Protein AF-A0A9X0A685-F1 (afdb_monomer_lite)

Radius of gyration: 22.89 Å; chains: 1; bounding box: 56×58×61 Å

InterPro domains:
  IPR020471 Aldo-keto reductase [PTHR43827] (85-142)
  IPR023210 NADP-dependent oxidoreductase domain [PF00248] (100-143)
  IPR036812 NAD(P)-dependent oxidoreductase domain superfamily [G3DSA:3.20.20.100] (74-147)
  IPR036812 NAD(P)-dependent oxidoreductase domain superfamily [SSF51430] (88-143)

pLDDT: mean 79.35, std 18.43, range [27.77, 97.69]

Secondary structure (DSSP, 8-state):
---------TTS-TT--HHHHHHTT--TTT-HHHHHHHHHHHHTTS-SS---SSPPPPHHHHH---TT-GGGGGGSPP---SPPPPEEPTTS-EE-SS-EE-TT-GGGHHHHHHHHHHHT---EE--TTSTTHHHHHHHHHHIIIIITTTT--

Organism: NCBI:txid174260

Foldseek 3Di:
DDDDDPPPPVQVCPQPCVVVCVVVVHDCVPRLQVCLVVSVVVNVPDDPDRDDPDDDPDPCVVVVDDVPDPVCVVVDDPPDPDQDAWDQDPVRDTHRPDEDEQAPCPPVLLVVVLVCVVVPHDHYHDDPNRPPNVVSNVVNCCCNPPVVVVVVD

Structure (mmCIF, N/CA/C/O backbone):
data_AF-A0A9X0A685-F1
#
_entry.id   AF-A0A9X0A685-F1
#
loop_
_atom_site.group_PDB
_atom_site.id
_atom_site.type_symbol
_atom_site.label_atom_id
_atom_site.label_alt_id
_atom_site.label_comp_id
_atom_site.label_asym_id
_atom_site.label_entity_id
_atom_site.label_seq_id
_atom_site.pdbx_PDB_ins_code
_atom_site.Cartn_x
_atom_site.Cartn_y
_atom_site.Cartn_z
_atom_site.occupancy
_atom_site.B_iso_or_equiv
_atom_site.auth_seq_id
_atom_site.auth_comp_id
_atom_site.auth_asym_id
_atom_site.auth_atom_id
_atom_site.pdbx_PDB_model_num
ATOM 1 N N . MET A 1 1 ? -10.557 -40.411 -32.933 1.00 33.62 1 MET A N 1
ATOM 2 C CA . MET A 1 1 ? -9.470 -39.415 -33.024 1.00 33.62 1 MET A CA 1
ATOM 3 C C . MET A 1 1 ? -10.037 -38.087 -32.570 1.00 33.62 1 MET A C 1
ATOM 5 O O . MET A 1 1 ? -10.857 -37.514 -33.268 1.00 33.62 1 MET A O 1
ATOM 9 N N . MET A 1 2 ? -9.703 -37.690 -31.348 1.00 32.38 2 MET A N 1
ATOM 10 C CA . MET A 1 2 ? -10.162 -36.455 -30.721 1.00 32.38 2 MET A CA 1
ATOM 11 C C . MET A 1 2 ? -9.051 -35.430 -30.951 1.00 32.38 2 MET A C 1
ATOM 13 O O . MET A 1 2 ? -7.959 -35.598 -30.414 1.00 32.38 2 MET A O 1
ATOM 17 N N . LEU A 1 3 ? -9.277 -34.453 -31.834 1.00 27.77 3 LEU A N 1
ATOM 18 C CA . LEU A 1 3 ? -8.351 -33.329 -31.967 1.00 27.77 3 LEU A CA 1
ATOM 19 C C . LEU A 1 3 ? -8.496 -32.441 -30.723 1.00 27.77 3 LEU A C 1
ATOM 21 O O . LEU A 1 3 ? -9.629 -32.116 -30.357 1.00 27.77 3 LEU A O 1
ATOM 25 N N . PRO A 1 4 ? -7.393 -32.031 -30.079 1.00 37.03 4 PRO A N 1
ATOM 26 C CA . PRO A 1 4 ? -7.460 -31.016 -29.048 1.00 37.03 4 PRO A CA 1
ATOM 27 C C . PRO A 1 4 ? -7.817 -29.680 -29.706 1.00 37.03 4 PRO A C 1
ATOM 29 O O . PRO A 1 4 ? -7.259 -29.304 -30.738 1.00 37.03 4 PRO A O 1
ATOM 32 N N . ILE A 1 5 ? -8.772 -28.973 -29.106 1.00 32.78 5 ILE A N 1
ATOM 33 C CA . ILE A 1 5 ? -9.073 -27.582 -29.436 1.00 32.78 5 ILE A CA 1
ATOM 34 C C . ILE A 1 5 ? -7.838 -26.773 -29.037 1.00 32.78 5 ILE A C 1
ATOM 36 O O . ILE A 1 5 ? -7.583 -26.554 -27.854 1.00 32.78 5 ILE A O 1
ATOM 40 N N . LEU A 1 6 ? -7.043 -26.379 -30.030 1.00 31.14 6 LEU A N 1
ATOM 41 C CA . LEU A 1 6 ? -5.974 -25.408 -29.860 1.00 31.14 6 LEU A CA 1
ATOM 42 C C . LEU A 1 6 ? -6.645 -24.049 -29.617 1.00 31.14 6 LEU A C 1
ATOM 44 O O . LEU A 1 6 ? -7.116 -23.400 -30.550 1.00 31.14 6 LEU A O 1
ATOM 48 N N . VAL A 1 7 ? -6.746 -23.631 -28.357 1.00 33.38 7 VAL A N 1
ATOM 49 C CA . VAL A 1 7 ? -7.036 -22.230 -28.045 1.00 33.38 7 VAL A CA 1
ATOM 50 C C . VAL A 1 7 ? -5.791 -21.447 -28.454 1.00 33.38 7 VAL A C 1
ATOM 52 O O . VAL A 1 7 ? -4.720 -21.644 -27.886 1.00 33.38 7 VAL A O 1
ATOM 55 N N . SER A 1 8 ? -5.912 -20.610 -29.485 1.00 34.91 8 SER A N 1
ATOM 56 C CA . SER A 1 8 ? -4.847 -19.699 -29.906 1.00 34.91 8 SER A CA 1
ATOM 57 C C . SER A 1 8 ? -4.486 -18.779 -28.739 1.00 34.91 8 SER A C 1
ATOM 59 O O . SER A 1 8 ? -5.228 -17.855 -28.418 1.00 34.91 8 SER A O 1
ATOM 61 N N . MET A 1 9 ? -3.341 -19.031 -28.104 1.00 41.03 9 MET A N 1
ATOM 62 C CA . MET A 1 9 ? -2.770 -18.237 -27.004 1.00 41.03 9 MET A CA 1
ATOM 63 C C . MET A 1 9 ? -2.236 -16.866 -27.461 1.00 41.03 9 MET A C 1
ATOM 65 O O . MET A 1 9 ? -1.517 -16.203 -26.725 1.00 41.03 9 MET A O 1
ATOM 69 N N . SER A 1 10 ? -2.575 -16.405 -28.665 1.00 42.84 10 SER A N 1
ATOM 70 C CA . SER A 1 10 ? -2.013 -15.189 -29.266 1.00 42.84 10 SER A CA 1
ATOM 71 C C . SER A 1 10 ? -2.544 -13.873 -28.675 1.00 42.84 10 SER A C 1
ATOM 73 O O . SER A 1 10 ? -2.147 -12.812 -29.139 1.00 42.84 10 SER A O 1
ATOM 75 N N . GLY A 1 11 ? -3.467 -13.919 -27.706 1.00 43.31 11 GLY A N 1
ATOM 76 C CA . GLY A 1 11 ? -4.094 -12.729 -27.108 1.00 43.31 11 GLY A CA 1
ATOM 77 C C . GLY A 1 11 ? -3.850 -12.532 -25.608 1.00 43.31 11 GLY A C 1
ATOM 78 O O . GLY A 1 11 ? -4.283 -11.520 -25.072 1.00 43.31 11 GLY A O 1
ATOM 79 N N . LEU A 1 12 ? -3.187 -13.475 -24.925 1.00 45.53 12 LEU A N 1
ATOM 80 C CA . LEU A 1 12 ? -2.944 -13.417 -23.471 1.00 45.53 12 LEU A CA 1
ATOM 81 C C . LEU A 1 12 ? -1.503 -13.040 -23.097 1.00 45.53 12 LEU A C 1
ATOM 83 O O . LEU A 1 12 ? -1.132 -13.120 -21.933 1.00 45.53 12 LEU A O 1
ATOM 87 N N . GLN A 1 13 ? -0.687 -12.647 -24.074 1.00 54.94 13 GLN A N 1
ATOM 88 C CA . GLN A 1 13 ? 0.735 -12.375 -23.856 1.00 54.94 13 GLN A CA 1
ATOM 89 C C . GLN A 1 13 ? 1.020 -10.943 -23.377 1.00 54.94 13 GLN A C 1
ATOM 91 O O . GLN A 1 13 ? 2.169 -10.605 -23.114 1.00 54.94 13 GLN A O 1
ATOM 96 N N . CYS A 1 14 ? -0.011 -10.105 -23.233 1.00 59.19 14 CYS A N 1
ATOM 9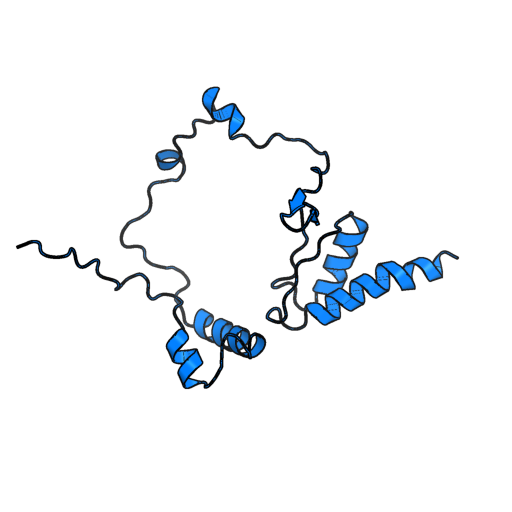7 C CA . CYS A 1 14 ? 0.130 -8.789 -22.623 1.00 59.19 14 CYS A CA 1
ATOM 98 C C . CYS A 1 14 ? 0.544 -8.964 -21.156 1.00 59.19 14 CYS A C 1
ATOM 100 O O . CYS A 1 14 ? -0.163 -9.623 -20.393 1.00 59.19 14 CYS A O 1
ATOM 102 N N . PHE A 1 15 ? 1.670 -8.359 -20.777 1.00 65.06 15 PHE A N 1
ATOM 103 C CA . PHE A 1 15 ? 2.239 -8.351 -19.422 1.00 65.06 15 PHE A CA 1
ATOM 104 C C . PHE A 1 15 ? 2.935 -9.632 -18.933 1.00 65.06 15 PHE A C 1
ATOM 106 O O . PHE A 1 15 ? 3.216 -9.736 -17.740 1.00 65.06 15 PHE A O 1
ATOM 113 N N . ASN A 1 16 ? 3.266 -10.589 -19.810 1.00 81.38 16 ASN A N 1
ATOM 114 C CA . ASN A 1 16 ? 4.207 -11.653 -19.441 1.00 81.38 16 ASN A CA 1
ATOM 115 C C . ASN A 1 16 ? 5.645 -11.213 -19.759 1.00 81.38 16 ASN A C 1
ATOM 117 O O . ASN A 1 16 ? 6.046 -11.219 -20.924 1.00 81.38 16 ASN A O 1
ATOM 121 N N . PHE A 1 17 ? 6.400 -10.843 -18.719 1.00 86.88 17 PHE A N 1
ATOM 122 C CA . PHE A 1 17 ? 7.768 -10.325 -18.831 1.00 86.88 17 PHE A CA 1
ATOM 123 C C . PHE A 1 17 ? 8.852 -11.265 -18.268 1.00 86.88 17 PHE A C 1
ATOM 125 O O . PHE A 1 17 ? 9.981 -10.838 -18.018 1.00 86.88 17 PHE A O 1
ATOM 132 N N . GLU A 1 18 ? 8.529 -12.548 -18.065 1.00 85.12 18 GLU A N 1
ATOM 133 C CA . GLU A 1 18 ? 9.449 -13.530 -17.465 1.00 85.12 18 GLU A CA 1
ATOM 134 C C . GLU A 1 18 ? 10.776 -13.657 -18.235 1.00 85.12 18 GLU A C 1
ATOM 136 O O . GLU A 1 18 ? 11.840 -13.845 -17.639 1.00 85.12 18 GLU A O 1
ATOM 141 N N . GLU A 1 19 ? 10.739 -13.556 -19.567 1.00 88.38 19 GLU A N 1
ATOM 142 C CA . GLU A 1 19 ? 11.940 -13.656 -20.402 1.00 88.38 19 GLU A CA 1
ATOM 143 C C . GLU A 1 19 ? 12.852 -12.441 -20.203 1.00 88.38 19 GLU A C 1
ATOM 145 O O . GLU A 1 19 ? 14.051 -12.603 -19.991 1.00 88.38 19 GLU A O 1
ATOM 150 N N . GLN A 1 20 ? 12.281 -11.239 -20.142 1.00 91.00 20 GLN A N 1
ATOM 151 C CA . GLN A 1 20 ? 12.999 -9.990 -19.895 1.00 91.00 20 GLN A CA 1
ATOM 152 C C . GLN A 1 20 ? 13.628 -9.979 -18.497 1.00 91.00 20 GLN A C 1
ATOM 154 O O . GLN A 1 20 ? 14.764 -9.531 -18.331 1.00 91.00 20 GLN A O 1
ATOM 159 N N . PHE A 1 21 ? 12.925 -10.505 -17.488 1.00 91.56 21 PHE A N 1
ATOM 160 C CA . PHE A 1 21 ? 13.481 -10.672 -16.143 1.00 91.56 21 PHE A CA 1
ATOM 161 C C . PHE A 1 21 ? 14.656 -11.659 -16.142 1.00 91.56 21 PHE A C 1
ATOM 163 O O . PHE A 1 21 ? 15.712 -11.367 -15.568 1.00 91.56 21 PHE A O 1
ATOM 170 N N . ARG A 1 22 ? 14.525 -12.783 -16.861 1.00 88.88 22 ARG A N 1
ATOM 171 C CA . ARG A 1 22 ? 15.584 -13.792 -17.005 1.00 88.88 22 ARG A CA 1
ATOM 172 C C . ARG A 1 22 ? 16.810 -13.257 -17.746 1.00 88.88 22 ARG A C 1
ATOM 174 O O . ARG A 1 22 ? 17.929 -13.500 -17.300 1.00 88.88 22 ARG A O 1
ATOM 181 N N . GLU A 1 23 ? 16.619 -12.525 -18.842 1.00 92.38 23 GLU A N 1
ATOM 182 C CA . GLU A 1 23 ? 17.695 -11.885 -19.613 1.00 92.38 23 GLU A CA 1
ATOM 183 C C . GLU A 1 23 ? 18.442 -10.831 -18.792 1.00 92.38 23 GLU A C 1
ATOM 185 O O . GLU A 1 23 ? 19.668 -10.733 -18.869 1.00 92.38 23 GLU A O 1
ATOM 190 N N . ALA A 1 24 ? 17.721 -10.084 -17.954 1.00 91.19 24 ALA A N 1
ATOM 191 C CA . ALA A 1 24 ? 18.312 -9.130 -17.024 1.00 91.19 24 ALA A CA 1
ATOM 192 C C . ALA A 1 24 ? 19.036 -9.801 -15.837 1.00 91.19 24 ALA A C 1
ATOM 194 O O . ALA A 1 24 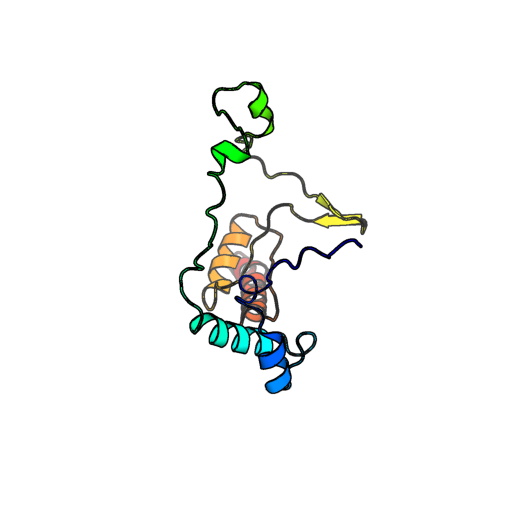? 19.687 -9.110 -15.052 1.00 91.19 24 ALA A O 1
ATOM 195 N N . GLY A 1 25 ? 18.936 -11.129 -15.690 1.00 92.12 25 GLY A N 1
ATOM 196 C CA . GLY A 1 25 ? 19.504 -11.872 -14.564 1.00 92.12 25 GLY A CA 1
ATOM 197 C C . GLY A 1 25 ? 18.853 -11.521 -13.224 1.00 92.12 25 GLY A C 1
ATOM 198 O O . GLY A 1 25 ? 19.504 -11.617 -12.184 1.00 92.12 25 GLY A O 1
ATOM 199 N N . ILE A 1 26 ? 17.596 -11.072 -13.253 1.00 91.56 26 ILE A N 1
ATOM 200 C CA . ILE A 1 26 ? 16.823 -10.669 -12.080 1.00 91.56 26 ILE A CA 1
ATOM 201 C C . ILE A 1 26 ? 15.966 -11.859 -11.654 1.00 91.56 26 ILE A C 1
ATOM 203 O O . ILE A 1 26 ? 15.251 -12.441 -12.468 1.00 91.56 26 ILE A O 1
ATOM 207 N N . SER A 1 27 ? 16.038 -12.223 -10.375 1.00 88.56 27 SER A N 1
ATOM 208 C CA . SER A 1 27 ? 15.182 -13.260 -9.803 1.00 88.56 27 SER A CA 1
ATOM 209 C C . SER A 1 27 ? 13.978 -12.614 -9.128 1.00 88.56 27 SER A C 1
ATOM 211 O O . SER A 1 27 ? 14.132 -11.755 -8.257 1.00 88.56 27 SER A O 1
ATOM 213 N N . GLU A 1 28 ? 12.779 -13.031 -9.531 1.00 82.81 28 GLU A N 1
ATOM 214 C CA . GLU A 1 28 ? 11.519 -12.457 -9.048 1.00 82.81 28 GLU A CA 1
ATOM 215 C C . GLU A 1 28 ? 11.345 -12.594 -7.532 1.00 82.81 28 GLU A C 1
ATOM 217 O O . GLU A 1 28 ? 10.873 -11.671 -6.869 1.00 82.81 28 GLU A O 1
ATOM 222 N N . ASP A 1 29 ? 11.830 -13.701 -6.974 1.00 84.94 29 ASP A N 1
ATOM 223 C CA . ASP A 1 29 ? 11.715 -14.010 -5.550 1.00 84.94 29 ASP A CA 1
ATOM 224 C C . ASP A 1 29 ? 12.694 -13.214 -4.674 1.00 84.94 29 ASP A C 1
ATOM 226 O O . ASP A 1 29 ? 12.456 -13.022 -3.481 1.00 84.94 29 ASP A O 1
ATOM 230 N N . THR A 1 30 ? 13.826 -12.779 -5.233 1.00 86.75 30 THR A N 1
ATOM 231 C CA . THR A 1 30 ? 14.927 -12.178 -4.456 1.00 86.75 30 THR A CA 1
ATOM 232 C C . THR A 1 30 ? 15.102 -10.691 -4.708 1.00 86.75 30 THR A C 1
ATOM 234 O O . THR A 1 30 ? 15.539 -9.962 -3.820 1.00 86.75 30 THR A O 1
ATOM 237 N N . ASP A 1 31 ? 14.768 -10.223 -5.906 1.00 90.06 31 ASP A N 1
ATOM 238 C CA . ASP A 1 31 ? 15.064 -8.875 -6.378 1.00 90.06 31 ASP A CA 1
ATOM 239 C C . ASP A 1 31 ? 13.785 -8.066 -6.633 1.00 90.06 31 ASP A C 1
ATOM 241 O O . ASP A 1 31 ? 13.700 -7.314 -7.601 1.00 90.06 31 ASP A O 1
ATOM 245 N N . VAL A 1 32 ? 12.802 -8.176 -5.734 1.00 89.31 32 VAL A N 1
ATOM 246 C CA . VAL A 1 32 ? 11.457 -7.570 -5.844 1.00 89.31 32 VAL A CA 1
ATOM 247 C C . VAL A 1 32 ? 11.479 -6.103 -6.300 1.00 89.31 32 VAL A C 1
ATOM 249 O O . VAL A 1 32 ? 10.699 -5.701 -7.164 1.00 89.31 32 VAL A O 1
ATOM 252 N N . THR A 1 33 ? 12.397 -5.289 -5.771 1.00 89.50 33 THR A N 1
ATOM 253 C CA . THR A 1 33 ? 12.535 -3.879 -6.175 1.00 89.50 33 THR A CA 1
ATOM 254 C C . THR A 1 33 ? 12.991 -3.740 -7.631 1.00 89.50 33 THR A C 1
ATOM 256 O O . THR A 1 33 ? 12.400 -2.970 -8.379 1.00 89.50 33 THR A O 1
ATOM 259 N N . LYS A 1 34 ? 13.982 -4.528 -8.071 1.00 91.25 34 LYS A N 1
ATOM 260 C CA . LYS A 1 34 ? 14.475 -4.489 -9.461 1.00 91.25 34 LYS A CA 1
ATOM 261 C C . LYS A 1 34 ? 13.441 -5.032 -10.442 1.00 91.25 34 LYS A C 1
ATOM 263 O O . LYS A 1 34 ? 13.327 -4.520 -11.551 1.00 91.25 34 LYS A O 1
ATOM 268 N N . VAL A 1 35 ? 12.693 -6.056 -10.029 1.00 91.25 35 VAL A N 1
ATOM 269 C CA . VAL A 1 35 ? 11.567 -6.607 -10.795 1.00 91.25 35 VAL A CA 1
ATOM 270 C C . VAL A 1 35 ? 10.530 -5.520 -11.013 1.00 91.25 35 VAL A C 1
ATOM 272 O O . VAL A 1 35 ? 10.140 -5.287 -12.149 1.00 91.25 35 VAL A O 1
ATOM 275 N N . THR A 1 36 ? 10.149 -4.807 -9.950 1.00 88.62 36 THR A N 1
ATOM 276 C CA . THR A 1 36 ? 9.166 -3.720 -10.039 1.00 88.62 36 THR A CA 1
ATOM 277 C C . THR A 1 36 ? 9.669 -2.594 -10.945 1.00 88.62 36 THR A C 1
ATOM 279 O O . THR A 1 36 ? 8.963 -2.173 -11.853 1.00 88.62 36 THR A O 1
ATOM 282 N N . GLU A 1 37 ? 10.926 -2.169 -10.788 1.00 90.25 37 GLU A N 1
ATOM 283 C CA . GLU A 1 37 ? 11.532 -1.138 -11.642 1.00 90.25 37 GLU A CA 1
ATOM 284 C C . GLU A 1 37 ? 11.574 -1.527 -13.126 1.00 90.25 37 GLU A C 1
ATOM 286 O O . GLU A 1 37 ? 11.408 -0.675 -14.004 1.00 90.25 37 GLU A O 1
ATOM 291 N N . LEU A 1 38 ? 11.858 -2.796 -13.429 1.00 91.50 38 LEU A N 1
ATOM 292 C CA . LEU A 1 38 ? 11.885 -3.287 -14.802 1.00 91.50 38 LEU A CA 1
ATOM 293 C C . LEU A 1 38 ? 10.466 -3.459 -15.348 1.00 91.50 38 LEU A C 1
ATOM 295 O O . LEU A 1 38 ? 10.204 -3.044 -16.473 1.00 91.50 38 LEU A O 1
ATOM 299 N N . PHE A 1 39 ? 9.550 -3.993 -14.544 1.00 89.88 39 PHE A N 1
ATOM 300 C CA . PHE A 1 39 ? 8.136 -4.107 -14.877 1.00 89.88 39 PHE A CA 1
ATOM 301 C C . PHE A 1 39 ? 7.543 -2.746 -15.254 1.00 89.88 39 PHE A C 1
ATOM 303 O O . PHE A 1 39 ? 6.978 -2.617 -16.337 1.00 89.88 39 PHE A O 1
ATOM 310 N N . ASP A 1 40 ? 7.759 -1.710 -14.440 1.00 88.31 40 ASP A N 1
ATOM 311 C CA . ASP A 1 40 ? 7.254 -0.357 -14.703 1.00 88.31 40 ASP A CA 1
ATOM 312 C C . ASP A 1 40 ? 7.760 0.201 -16.044 1.00 88.31 40 ASP A C 1
ATOM 314 O O . ASP A 1 40 ? 7.009 0.836 -16.785 1.00 88.31 40 ASP A O 1
ATOM 318 N N . LYS A 1 41 ? 9.022 -0.073 -16.403 1.00 90.56 41 LYS A N 1
ATOM 319 C CA . LYS A 1 41 ? 9.594 0.323 -17.704 1.00 90.56 41 LYS A CA 1
ATOM 320 C C . LYS A 1 41 ? 9.000 -0.462 -18.867 1.00 90.56 41 LYS A C 1
ATOM 322 O O . LYS A 1 41 ? 8.828 0.092 -19.948 1.00 90.56 41 LYS A O 1
ATOM 327 N N . LEU A 1 42 ? 8.739 -1.752 -18.674 1.00 89.75 42 LEU A N 1
ATOM 328 C CA . LEU A 1 42 ? 8.187 -2.615 -19.715 1.00 89.75 42 LEU A CA 1
ATOM 329 C C . LEU A 1 42 ? 6.720 -2.273 -19.985 1.00 89.75 42 LEU A C 1
ATOM 331 O O . LEU A 1 42 ? 6.347 -2.113 -21.144 1.00 89.75 42 LEU A O 1
ATOM 335 N N . VAL A 1 43 ? 5.931 -2.041 -18.933 1.00 88.00 43 VAL A N 1
ATOM 336 C CA . VAL A 1 43 ? 4.522 -1.627 -19.028 1.00 88.00 43 VAL A CA 1
ATOM 337 C C . VAL A 1 43 ? 4.357 -0.310 -19.785 1.00 88.00 43 VA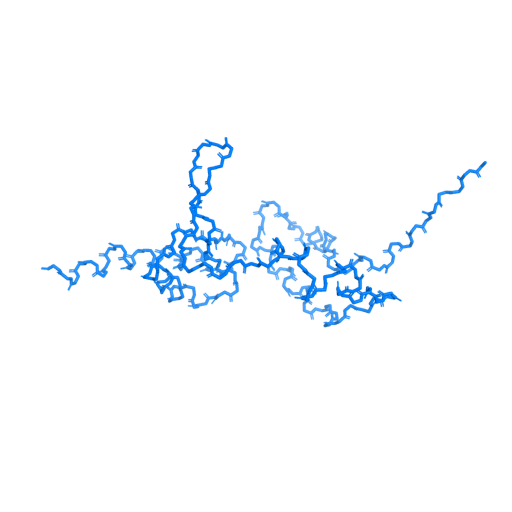L A C 1
ATOM 339 O O . VAL A 1 43 ? 3.393 -0.166 -20.528 1.00 88.00 43 VAL A O 1
ATOM 342 N N . GLN A 1 44 ? 5.296 0.633 -19.671 1.00 86.38 44 GLN A N 1
ATOM 343 C CA . GLN A 1 44 ? 5.246 1.893 -20.431 1.00 86.38 44 GLN A CA 1
ATOM 344 C C . GLN A 1 44 ? 5.312 1.706 -21.955 1.00 86.38 44 GLN A C 1
ATOM 346 O O . GLN A 1 44 ? 4.906 2.603 -22.690 1.00 86.38 44 GLN A O 1
ATOM 351 N N . ASN A 1 45 ? 5.830 0.571 -22.433 1.00 85.38 45 ASN A N 1
ATOM 352 C CA . ASN A 1 45 ? 5.895 0.264 -23.863 1.00 85.38 45 ASN A CA 1
ATOM 353 C C . ASN A 1 45 ? 4.652 -0.487 -24.364 1.00 85.38 45 ASN A C 1
ATOM 355 O O . ASN A 1 45 ? 4.500 -0.667 -25.574 1.00 85.38 45 ASN A O 1
ATOM 359 N N . GLU A 1 46 ? 3.780 -0.933 -23.459 1.00 84.06 46 GLU A N 1
ATOM 360 C CA . GLU A 1 46 ? 2.540 -1.623 -23.802 1.00 84.06 46 GLU A CA 1
ATOM 361 C C . GLU A 1 46 ? 1.458 -0.621 -24.240 1.00 84.06 46 GLU A C 1
ATOM 363 O O . GLU A 1 46 ? 1.446 0.534 -23.809 1.00 84.06 46 GLU A O 1
ATOM 368 N N . PRO A 1 47 ? 0.523 -1.028 -25.115 1.00 82.19 47 PRO A N 1
ATOM 369 C CA . PRO A 1 47 ? -0.546 -0.146 -25.557 1.00 82.19 47 PRO A CA 1
ATOM 370 C C . PRO A 1 47 ? -1.510 0.195 -24.411 1.00 82.19 47 PRO A C 1
ATOM 372 O O . PRO A 1 47 ? -1.962 -0.687 -23.684 1.00 82.19 47 PRO A O 1
ATOM 375 N N . ASP A 1 48 ? -1.956 1.454 -24.355 1.00 79.31 48 ASP A N 1
ATOM 376 C CA . ASP A 1 48 ? -2.946 1.943 -23.373 1.00 79.31 48 ASP A CA 1
ATOM 377 C C . ASP A 1 48 ? -4.273 1.160 -23.374 1.00 79.31 48 ASP A C 1
ATOM 379 O O . ASP A 1 48 ? -5.061 1.228 -22.427 1.00 79.31 48 ASP A O 1
ATOM 383 N N . LYS A 1 49 ? -4.580 0.468 -24.478 1.00 76.00 49 LYS A N 1
ATOM 384 C CA . LYS A 1 49 ? -5.807 -0.311 -24.650 1.00 76.00 49 LYS A CA 1
ATOM 385 C C . LYS A 1 49 ? -5.491 -1.684 -25.216 1.00 76.00 49 LYS A C 1
ATOM 387 O O . LYS A 1 49 ? -4.970 -1.806 -26.323 1.00 76.00 49 LYS A O 1
ATOM 392 N N . ILE A 1 50 ? -5.933 -2.710 -24.500 1.00 74.19 50 ILE A N 1
ATOM 393 C CA . ILE A 1 50 ? -5.964 -4.079 -25.007 1.00 74.19 50 ILE A CA 1
ATOM 394 C C . ILE A 1 50 ? -7.143 -4.185 -25.974 1.00 74.19 50 ILE A C 1
ATOM 396 O O . ILE A 1 50 ? -8.296 -3.974 -25.591 1.00 74.19 50 ILE A O 1
ATOM 400 N N . GLN A 1 51 ? -6.872 -4.503 -27.240 1.00 68.12 51 GLN A N 1
ATOM 401 C CA . GLN A 1 51 ? -7.938 -4.810 -28.189 1.00 68.12 51 GLN A CA 1
ATOM 402 C C . GLN A 1 51 ? -8.430 -6.240 -27.968 1.00 68.12 51 GLN A C 1
ATOM 404 O O . GLN A 1 51 ? -7.873 -7.203 -28.494 1.00 68.12 51 GLN A O 1
ATOM 409 N N . CYS A 1 52 ? -9.496 -6.380 -27.187 1.00 67.88 52 CYS A N 1
ATOM 410 C CA . CYS A 1 52 ? -10.193 -7.649 -27.053 1.00 67.88 52 CYS A CA 1
ATOM 411 C C . CYS A 1 52 ? -10.938 -7.965 -28.357 1.00 67.88 52 CYS A C 1
ATOM 413 O O . CYS A 1 52 ? -11.758 -7.174 -28.816 1.00 67.88 52 CYS A O 1
ATOM 415 N N . GLN A 1 53 ? -10.693 -9.141 -28.942 1.00 68.12 53 GLN A N 1
ATOM 416 C CA . GLN A 1 53 ? -11.415 -9.599 -30.141 1.00 68.12 53 GLN A CA 1
ATOM 417 C C . GLN A 1 53 ? -12.908 -9.855 -29.876 1.00 68.12 53 GLN A C 1
ATOM 419 O O . GLN A 1 53 ? -13.711 -9.862 -30.806 1.00 68.12 53 GLN A O 1
ATOM 424 N N . VAL A 1 54 ? -13.274 -10.072 -28.610 1.00 73.44 54 VAL A N 1
ATOM 425 C CA . VAL A 1 54 ? -14.650 -10.267 -28.155 1.00 73.44 54 VAL A CA 1
ATOM 426 C C . VAL A 1 54 ? -14.885 -9.334 -26.977 1.00 73.44 54 VAL A C 1
ATOM 428 O O . VAL A 1 54 ? -14.201 -9.419 -25.957 1.00 73.44 54 VAL A O 1
ATOM 431 N N . GLU A 1 55 ? -15.841 -8.427 -27.123 1.00 64.62 55 GLU A N 1
ATOM 432 C CA . GLU A 1 55 ? -16.292 -7.577 -26.029 1.00 64.62 55 GLU A CA 1
ATOM 433 C C . GLU A 1 55 ? -17.091 -8.450 -25.050 1.00 64.62 55 GLU A C 1
ATOM 435 O O . GLU A 1 55 ? -18.049 -9.125 -25.442 1.00 64.62 55 GLU A O 1
ATOM 440 N N . ASN A 1 56 ? -16.681 -8.491 -23.779 1.00 67.00 56 ASN A N 1
ATOM 441 C CA . ASN A 1 56 ? -17.481 -9.156 -22.756 1.00 67.00 56 ASN A CA 1
ATOM 442 C C . ASN A 1 56 ? -18.867 -8.504 -22.720 1.00 67.00 56 ASN A C 1
ATOM 444 O O . ASN A 1 56 ? -18.991 -7.281 -22.808 1.00 67.00 56 ASN A O 1
ATOM 448 N N . GLN A 1 57 ? -19.913 -9.321 -22.584 1.00 72.31 57 GLN A N 1
ATOM 449 C CA . GLN A 1 57 ? -21.274 -8.811 -22.439 1.00 72.31 57 GLN A CA 1
ATOM 450 C C . GLN A 1 57 ? -21.331 -7.797 -21.290 1.00 72.31 57 GLN A C 1
ATOM 452 O O . GLN A 1 57 ? -20.636 -7.944 -20.282 1.00 72.31 57 GLN A O 1
ATOM 457 N N . ALA A 1 58 ? -22.170 -6.770 -21.432 1.00 74.12 58 ALA A N 1
ATOM 458 C CA . ALA A 1 58 ? -22.331 -5.763 -20.394 1.00 74.12 58 ALA A CA 1
ATOM 459 C C . ALA A 1 58 ? -22.649 -6.428 -19.039 1.00 74.12 58 ALA A C 1
ATOM 461 O O . ALA A 1 58 ? -23.428 -7.382 -18.967 1.00 74.12 58 ALA A O 1
ATOM 462 N N . LEU A 1 59 ? -22.035 -5.935 -17.957 1.00 69.38 59 LEU A N 1
ATOM 463 C CA . LEU A 1 59 ? -22.110 -6.555 -16.625 1.00 69.38 59 LEU A CA 1
ATOM 464 C C . LEU A 1 59 ? -23.550 -6.790 -16.153 1.00 69.38 59 LEU A C 1
ATOM 466 O O . LEU A 1 59 ? -23.828 -7.780 -15.490 1.00 69.38 59 LEU A O 1
ATOM 470 N N . ASN A 1 60 ? -24.486 -5.921 -16.528 1.00 67.69 60 ASN A N 1
ATOM 471 C CA . ASN A 1 60 ? -25.910 -6.089 -16.242 1.00 67.69 60 ASN A CA 1
ATOM 472 C C . ASN A 1 60 ? -26.533 -7.318 -16.937 1.00 67.69 60 ASN A C 1
ATOM 474 O O . ASN A 1 60 ? -27.385 -7.976 -16.343 1.00 67.69 60 ASN A O 1
ATOM 478 N N . ALA A 1 61 ? -26.099 -7.659 -18.152 1.00 70.44 61 ALA A N 1
ATOM 479 C CA . ALA A 1 61 ? -26.542 -8.849 -18.875 1.00 70.44 61 ALA A CA 1
ATOM 480 C C . ALA A 1 61 ? -25.983 -10.138 -18.248 1.00 70.44 61 ALA A C 1
ATOM 482 O O . ALA A 1 61 ? -26.700 -11.134 -18.148 1.00 70.44 61 ALA A O 1
ATOM 483 N N . ILE A 1 62 ? -24.734 -10.095 -17.770 1.00 72.25 62 ILE A N 1
ATOM 484 C CA . ILE A 1 62 ? -24.066 -11.229 -17.110 1.00 72.25 62 ILE A CA 1
ATOM 485 C C . ILE A 1 62 ? -24.633 -11.455 -15.710 1.00 72.25 62 ILE A C 1
ATOM 487 O O . ILE A 1 62 ? -25.053 -12.559 -15.367 1.00 72.25 62 ILE A O 1
ATOM 491 N N . LEU A 1 63 ? -24.647 -10.400 -14.898 1.00 69.94 63 LEU A N 1
ATOM 492 C CA . LEU A 1 63 ? -25.029 -10.476 -13.494 1.00 69.94 63 LEU A CA 1
ATOM 493 C C . LEU A 1 63 ? -26.547 -10.617 -13.324 1.00 69.94 63 LEU A C 1
ATOM 495 O O . LEU A 1 63 ? -27.000 -10.982 -12.243 1.00 69.94 63 LEU A O 1
ATOM 499 N N . LYS A 1 64 ? -27.338 -10.328 -14.372 1.00 67.81 64 LYS A N 1
ATOM 500 C CA . LYS A 1 64 ? -28.813 -10.324 -14.351 1.00 67.81 64 LYS A CA 1
ATOM 501 C C . LYS A 1 64 ? -29.386 -9.523 -13.172 1.00 67.81 64 LYS A C 1
ATOM 503 O O . LYS A 1 64 ? -30.489 -9.798 -12.705 1.00 67.81 64 LYS A O 1
ATOM 508 N N . ILE A 1 65 ? -28.640 -8.535 -12.672 1.00 64.19 65 ILE A N 1
ATOM 509 C CA . ILE A 1 65 ? -29.045 -7.739 -11.513 1.00 64.19 65 ILE A CA 1
ATOM 510 C C . ILE A 1 65 ? -30.064 -6.715 -11.991 1.00 64.19 65 ILE A C 1
ATOM 512 O O . ILE A 1 65 ? -29.725 -5.731 -12.648 1.00 64.19 65 ILE A O 1
ATOM 516 N N . ASN A 1 66 ? -31.323 -6.935 -11.634 1.00 66.12 66 ASN A N 1
ATOM 517 C CA . ASN A 1 66 ? -32.356 -5.923 -11.744 1.00 66.12 66 ASN A CA 1
ATOM 518 C C . ASN A 1 66 ? -32.428 -5.165 -10.415 1.00 66.12 66 ASN A C 1
ATOM 520 O O . ASN A 1 66 ? -32.856 -5.713 -9.404 1.00 66.12 66 ASN A O 1
ATOM 524 N N . ALA A 1 67 ? -32.039 -3.889 -10.420 1.00 60.03 67 ALA A N 1
ATOM 525 C CA . ALA A 1 67 ? -32.068 -3.045 -9.228 1.00 60.03 67 ALA A CA 1
ATOM 526 C C . ALA A 1 67 ? -33.481 -2.849 -8.650 1.00 60.03 67 ALA A C 1
ATOM 528 O O . ALA A 1 67 ? -33.600 -2.391 -7.520 1.00 60.03 67 ALA A O 1
ATOM 529 N N . SER A 1 68 ? -34.544 -3.189 -9.378 1.00 65.00 68 SER A N 1
ATOM 530 C CA . SER A 1 68 ? -35.935 -3.158 -8.914 1.00 65.00 68 SER A CA 1
ATOM 531 C C . SER A 1 68 ? -36.445 -4.521 -8.429 1.00 65.00 68 SER A C 1
ATOM 533 O O . SER A 1 68 ? -37.535 -4.586 -7.869 1.00 65.00 68 SER A O 1
ATOM 535 N N . ASP A 1 69 ? -35.682 -5.601 -8.625 1.00 69.31 69 ASP A N 1
ATOM 536 C CA . ASP A 1 69 ? -36.056 -6.955 -8.216 1.00 69.31 69 ASP A CA 1
ATOM 537 C C . ASP A 1 69 ? -35.748 -7.173 -6.720 1.00 69.31 69 ASP A C 1
ATOM 539 O O . ASP A 1 69 ? -34.586 -7.049 -6.315 1.00 69.31 69 ASP A O 1
ATOM 543 N N . PRO A 1 70 ? -36.746 -7.519 -5.883 1.00 66.31 70 PRO A N 1
ATOM 544 C CA . PRO A 1 70 ? -36.542 -7.841 -4.470 1.00 66.31 70 PRO A CA 1
ATOM 545 C C . PRO A 1 70 ? -35.516 -8.958 -4.227 1.00 66.31 70 PRO A C 1
ATOM 547 O O . PRO A 1 70 ? -34.852 -8.953 -3.190 1.00 66.31 70 PRO A O 1
ATOM 550 N N . SER A 1 71 ? -35.345 -9.886 -5.180 1.00 65.75 71 SER A N 1
ATOM 551 C CA . SER A 1 71 ? -34.382 -10.992 -5.089 1.00 65.75 71 SER A CA 1
ATOM 552 C C . SER A 1 71 ? -32.919 -10.525 -5.119 1.00 65.75 71 SER A C 1
ATOM 554 O O . SER A 1 71 ? -32.046 -11.207 -4.589 1.00 65.75 71 SER A O 1
ATOM 556 N N . SER A 1 72 ? -32.658 -9.324 -5.655 1.00 59.91 72 SER A N 1
ATOM 557 C CA . SER A 1 72 ? -31.337 -8.679 -5.668 1.00 59.91 72 SER A CA 1
ATOM 558 C C . SER A 1 72 ? -30.985 -7.968 -4.353 1.00 59.91 72 S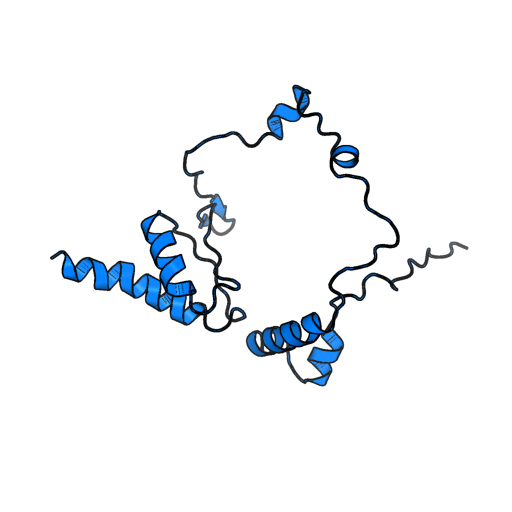ER A C 1
ATOM 560 O O . SER A 1 72 ? -29.864 -7.487 -4.188 1.00 59.91 72 SER A O 1
ATOM 562 N N . GLY A 1 73 ? -31.917 -7.918 -3.393 1.00 61.31 73 GLY A N 1
ATOM 563 C CA . GLY A 1 73 ? -31.729 -7.316 -2.070 1.00 61.31 73 GLY A CA 1
ATOM 564 C C . GLY A 1 73 ? -30.461 -7.757 -1.318 1.00 61.31 73 GLY A C 1
ATOM 565 O O . GLY A 1 73 ? -29.788 -6.881 -0.779 1.00 61.31 73 GLY A O 1
ATOM 566 N N . PRO A 1 74 ? -30.067 -9.047 -1.322 1.00 61.56 74 PRO A N 1
ATOM 567 C CA . PRO A 1 74 ? -28.834 -9.517 -0.682 1.00 61.56 74 PRO A CA 1
ATOM 568 C C . PRO A 1 74 ? -27.543 -9.018 -1.346 1.00 61.56 74 PRO A C 1
ATOM 570 O O . PRO A 1 74 ? -26.492 -9.039 -0.716 1.00 61.56 74 PRO A O 1
ATOM 573 N N . LEU A 1 75 ? -27.605 -8.587 -2.613 1.00 56.75 75 LEU A N 1
ATOM 574 C CA . LEU A 1 75 ? -26.458 -8.055 -3.360 1.00 56.75 75 LEU A CA 1
ATOM 575 C C . LEU A 1 75 ? -26.283 -6.542 -3.168 1.00 56.75 75 LEU A C 1
ATOM 577 O O . LEU A 1 75 ? -25.285 -5.972 -3.609 1.00 56.75 75 LEU A O 1
ATOM 581 N N . ARG A 1 76 ? -27.245 -5.865 -2.529 1.00 60.00 76 ARG A N 1
ATOM 582 C CA . ARG A 1 76 ? -27.099 -4.455 -2.169 1.00 60.00 76 ARG A CA 1
ATOM 583 C C . ARG A 1 76 ? -26.235 -4.365 -0.924 1.00 60.00 76 ARG A C 1
ATOM 585 O O . ARG A 1 76 ? -26.605 -4.894 0.118 1.00 60.00 76 ARG A O 1
ATOM 592 N N . ILE A 1 77 ? -25.121 -3.646 -1.024 1.00 58.50 77 ILE A N 1
ATOM 593 C CA . ILE A 1 77 ? -24.294 -3.327 0.139 1.00 58.50 77 ILE A CA 1
ATOM 594 C C . ILE A 1 77 ? -25.160 -2.496 1.099 1.00 58.50 77 ILE A C 1
ATOM 596 O O . ILE A 1 77 ? -25.602 -1.403 0.720 1.00 58.50 77 ILE A O 1
ATOM 600 N N . PRO A 1 78 ? -25.459 -2.994 2.312 1.00 56.12 78 PRO A N 1
ATOM 601 C CA . PRO A 1 78 ? -26.192 -2.220 3.296 1.00 56.12 78 PRO A CA 1
ATOM 602 C C . PRO A 1 78 ? -25.399 -0.956 3.610 1.00 56.12 78 PRO A C 1
ATOM 604 O O . PRO A 1 78 ? -24.193 -1.008 3.848 1.00 56.12 78 PRO A O 1
ATOM 607 N N . LYS A 1 79 ? -26.073 0.193 3.631 1.00 58.72 79 LYS A N 1
ATOM 608 C CA . LYS A 1 79 ? -25.471 1.457 4.057 1.00 58.72 79 LYS A CA 1
ATOM 609 C C . LYS A 1 79 ? -25.380 1.467 5.587 1.00 58.72 79 LYS A C 1
ATOM 611 O O . LYS A 1 79 ? -26.151 2.145 6.256 1.00 58.72 79 LYS A O 1
ATOM 616 N N . GLN A 1 80 ? -24.509 0.630 6.137 1.00 58.56 80 GLN A N 1
ATOM 617 C CA . GLN A 1 80 ? -24.181 0.609 7.558 1.00 58.56 80 GLN A CA 1
ATOM 618 C C . GLN A 1 80 ? -22.903 1.424 7.752 1.00 58.56 80 GLN A C 1
ATOM 620 O O . GLN A 1 80 ? -21.860 1.099 7.197 1.00 58.56 80 GLN A O 1
ATOM 625 N N . ASN A 1 81 ? -23.007 2.509 8.520 1.00 64.81 81 ASN A N 1
ATOM 626 C CA . ASN A 1 81 ? -21.885 3.397 8.848 1.00 64.81 81 ASN A CA 1
ATOM 627 C C . ASN A 1 81 ? -21.084 2.897 10.067 1.00 64.81 81 ASN A C 1
ATOM 629 O O . ASN A 1 81 ? -20.341 3.663 10.676 1.00 64.81 81 ASN A O 1
ATOM 633 N N . GLU A 1 82 ? -21.269 1.641 10.469 1.00 74.19 82 GLU A N 1
ATOM 634 C CA . GLU A 1 82 ? -20.557 1.047 11.597 1.00 74.19 82 GLU A CA 1
ATOM 635 C C . GLU A 1 82 ? -19.292 0.354 11.095 1.00 74.19 82 GLU A C 1
ATOM 637 O O . GLU A 1 82 ? -19.306 -0.303 10.051 1.00 74.19 82 GLU A O 1
ATOM 642 N N . LYS A 1 83 ? -18.188 0.496 11.842 1.00 75.19 83 LYS A N 1
ATOM 643 C CA . LYS A 1 83 ? -16.956 -0.244 11.556 1.00 75.19 83 LYS A CA 1
ATOM 644 C C . LYS A 1 83 ? -17.296 -1.743 11.593 1.00 75.19 83 LYS A C 1
ATOM 646 O O . LYS A 1 83 ? -17.736 -2.214 12.645 1.00 75.19 83 LYS A O 1
ATOM 651 N N . PRO A 1 84 ? -17.078 -2.506 10.510 1.00 82.25 84 PRO A N 1
ATOM 652 C CA . PRO A 1 84 ? -17.320 -3.936 10.560 1.00 82.25 84 PRO A CA 1
ATOM 653 C C . PRO A 1 84 ? -16.344 -4.598 11.542 1.00 82.25 84 PRO A C 1
ATOM 655 O O . PRO A 1 84 ? -15.226 -4.117 11.753 1.00 82.25 84 PRO A O 1
ATOM 658 N N . ALA A 1 85 ? -16.783 -5.693 12.160 1.00 88.62 85 ALA A N 1
ATOM 659 C CA . ALA A 1 85 ? -15.961 -6.436 13.106 1.00 88.62 85 ALA A CA 1
ATOM 660 C C . ALA A 1 85 ? -14.695 -6.984 12.431 1.00 88.62 85 ALA A C 1
ATOM 662 O O . ALA A 1 85 ? -14.722 -7.372 11.263 1.00 88.62 85 ALA A O 1
ATOM 663 N N . ASP A 1 86 ? -13.601 -7.040 13.186 1.00 94.56 86 ASP A N 1
ATOM 664 C CA . ASP A 1 86 ? -12.346 -7.626 12.722 1.00 94.56 86 ASP A CA 1
ATOM 665 C C . ASP A 1 86 ? -12.532 -9.131 12.429 1.00 94.56 86 ASP A C 1
ATOM 667 O O . ASP A 1 86 ? -13.302 -9.828 13.098 1.00 94.56 86 ASP A O 1
ATOM 671 N N . VAL A 1 87 ? -11.817 -9.650 11.429 1.00 96.31 87 VAL A N 1
ATOM 672 C CA . VAL A 1 87 ? -11.898 -11.057 11.017 1.00 96.31 87 VAL A CA 1
ATOM 673 C C . VAL A 1 87 ? -10.882 -11.903 11.780 1.00 96.31 87 VAL A C 1
ATOM 675 O O . VAL A 1 87 ? -9.742 -11.487 11.984 1.00 96.31 87 VAL A O 1
ATOM 678 N N . LYS A 1 88 ? -11.269 -13.117 12.188 1.00 97.56 88 LYS A N 1
ATOM 679 C CA . LYS A 1 88 ? -10.336 -14.098 12.756 1.00 97.56 88 LYS A CA 1
ATOM 680 C C . LYS A 1 88 ? -9.698 -14.911 11.633 1.00 97.56 88 LYS A C 1
ATOM 682 O O . LYS A 1 88 ? -10.394 -15.601 10.890 1.00 97.56 88 LYS A O 1
ATOM 687 N N . LEU A 1 89 ? -8.378 -14.841 11.526 1.00 97.56 89 LEU A N 1
ATOM 688 C CA . LEU A 1 89 ? -7.599 -15.611 10.562 1.00 97.56 89 LEU A CA 1
ATOM 689 C C . LEU A 1 89 ? -7.484 -17.077 11.001 1.00 97.56 89 LEU A C 1
ATOM 691 O O . LEU A 1 89 ? -7.641 -17.404 12.180 1.00 97.56 89 LEU A O 1
ATOM 695 N N . ALA A 1 90 ? -7.139 -17.966 10.064 1.00 97.69 90 ALA A N 1
ATOM 696 C CA . ALA A 1 90 ? -6.917 -19.389 10.349 1.00 97.69 90 ALA A CA 1
ATOM 697 C C . ALA A 1 90 ? -5.802 -19.624 11.389 1.00 97.69 90 ALA A C 1
ATOM 699 O O . ALA A 1 90 ? -5.829 -20.605 12.125 1.00 97.69 90 ALA A O 1
ATOM 700 N N . SER A 1 91 ? -4.857 -18.685 11.488 1.00 97.06 91 SER A N 1
ATOM 701 C CA . SER A 1 91 ? -3.797 -18.653 12.500 1.00 97.06 91 SER A CA 1
ATOM 702 C C . SER A 1 91 ? -4.289 -18.318 13.915 1.00 97.06 91 SER A C 1
ATOM 704 O O . SER A 1 91 ? -3.535 -18.456 14.872 1.00 97.06 91 SER A O 1
ATOM 706 N N . GLY A 1 92 ? -5.537 -17.868 14.073 1.00 97.19 92 GLY A N 1
ATOM 707 C CA . GLY A 1 92 ? -6.129 -17.474 15.351 1.00 97.19 92 GLY A CA 1
ATOM 708 C C . GLY A 1 92 ? -6.018 -15.983 15.685 1.00 97.19 92 GLY A C 1
ATOM 709 O O . GLY A 1 92 ? -6.750 -15.529 16.565 1.00 97.19 92 GLY A O 1
ATOM 710 N N . TYR A 1 93 ? -5.178 -15.226 14.972 1.00 97.44 93 TYR A N 1
ATOM 711 C CA . TYR A 1 93 ? -5.071 -13.768 15.099 1.00 97.44 93 TYR A CA 1
ATOM 712 C C . TYR A 1 93 ? -6.286 -13.047 14.505 1.00 97.44 93 TYR A C 1
ATOM 714 O 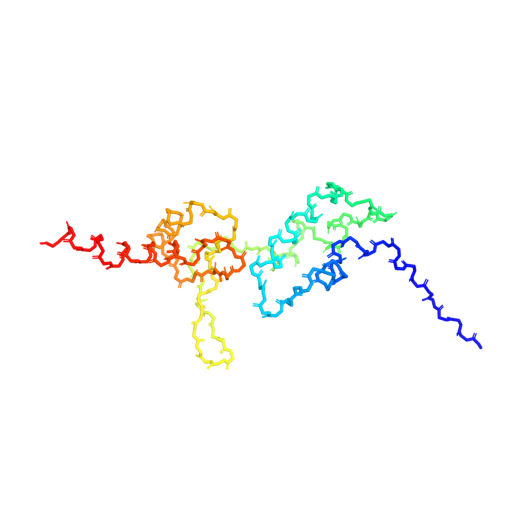O . TYR A 1 93 ? -6.977 -13.576 13.633 1.00 97.44 93 TYR A O 1
ATOM 722 N N . THR A 1 94 ? -6.533 -11.824 14.967 1.00 97.25 94 THR A N 1
ATOM 723 C CA . THR A 1 94 ? -7.568 -10.933 14.431 1.00 97.25 94 THR A CA 1
ATOM 724 C C . THR A 1 94 ? -6.955 -9.900 13.494 1.00 97.25 94 THR A C 1
ATOM 726 O O . THR A 1 94 ? -5.893 -9.354 13.787 1.00 97.25 94 THR A O 1
ATOM 729 N N . MET A 1 95 ? -7.637 -9.606 12.393 1.00 97.00 95 MET A N 1
ATOM 730 C CA . MET A 1 95 ? -7.209 -8.643 11.381 1.00 97.00 95 MET A CA 1
ATOM 731 C C . MET A 1 95 ? -8.355 -7.664 11.093 1.00 97.00 95 MET A C 1
ATOM 733 O O . MET A 1 95 ? -9.484 -8.112 10.874 1.00 97.00 95 MET A O 1
ATOM 737 N N . PRO A 1 96 ? -8.113 -6.340 11.077 1.00 95.38 96 PRO A N 1
ATOM 738 C CA . PRO A 1 96 ? -9.114 -5.388 10.615 1.00 95.38 96 PRO A CA 1
ATOM 739 C C . PRO A 1 96 ? -9.562 -5.712 9.189 1.00 95.38 96 PRO A C 1
ATOM 741 O O . PRO A 1 96 ? -8.738 -5.974 8.317 1.00 95.38 96 PRO A O 1
ATOM 744 N N . VAL A 1 97 ? -10.871 -5.670 8.939 1.00 93.31 97 VAL A N 1
ATOM 745 C CA . VAL A 1 97 ? -11.430 -5.978 7.608 1.00 93.31 97 VAL A CA 1
ATOM 746 C C . VAL A 1 97 ? -11.186 -4.882 6.570 1.00 93.31 97 VAL A C 1
ATOM 748 O O . VAL A 1 97 ? -11.409 -5.092 5.382 1.00 93.31 97 VAL A O 1
ATOM 751 N N . MET A 1 98 ? -10.770 -3.700 7.022 1.00 90.31 98 MET A N 1
ATOM 752 C CA . MET A 1 98 ? -10.489 -2.542 6.189 1.00 90.31 98 MET A CA 1
ATOM 753 C C . MET A 1 98 ? -9.070 -2.064 6.479 1.00 90.31 98 MET A C 1
ATOM 755 O O . MET A 1 98 ? -8.701 -1.8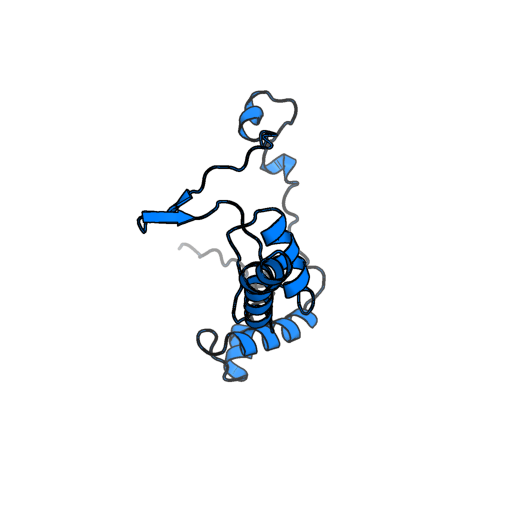54 7.638 1.00 90.31 98 MET A O 1
ATOM 759 N N . GLY A 1 99 ? -8.294 -1.912 5.411 1.00 94.25 99 GLY A N 1
ATOM 760 C CA . GLY A 1 99 ? -6.888 -1.539 5.444 1.00 94.25 99 GLY A CA 1
ATOM 761 C C . GLY A 1 99 ? -6.579 -0.310 4.609 1.00 94.25 99 GLY A C 1
ATOM 762 O O . GLY A 1 99 ? -7.346 0.052 3.720 1.00 94.25 99 GLY A O 1
ATOM 763 N N . PHE A 1 100 ? -5.442 0.311 4.902 1.00 96.62 100 PHE A N 1
ATOM 764 C CA . PHE A 1 100 ? -4.878 1.407 4.128 1.00 96.62 100 PHE A CA 1
ATOM 765 C C . PHE A 1 100 ? -3.658 0.903 3.349 1.00 96.62 100 PHE A C 1
ATOM 767 O O . PHE A 1 100 ? -2.634 0.585 3.953 1.00 96.62 100 PHE A O 1
ATOM 774 N N . GLY A 1 101 ? -3.790 0.801 2.026 1.00 97.00 101 GLY A N 1
ATOM 775 C CA . GLY A 1 101 ? -2.703 0.403 1.129 1.00 97.00 101 GLY A CA 1
ATOM 776 C C . GLY A 1 101 ? -1.850 1.592 0.699 1.00 97.00 101 GLY A C 1
ATOM 777 O O . GLY A 1 101 ? -2.377 2.681 0.470 1.00 97.00 101 GLY A O 1
ATOM 778 N N . THR A 1 102 ? -0.540 1.386 0.574 1.00 96.81 102 THR A N 1
ATOM 779 C CA . THR A 1 102 ? 0.425 2.460 0.274 1.00 96.81 102 THR A CA 1
ATOM 780 C C . THR A 1 102 ? 1.001 2.433 -1.142 1.00 96.81 102 THR A C 1
ATOM 782 O O . THR A 1 102 ? 1.857 3.255 -1.478 1.00 96.81 102 THR A O 1
ATOM 785 N N . ALA A 1 103 ? 0.532 1.521 -1.996 1.00 93.19 103 ALA A N 1
ATOM 786 C CA . ALA A 1 103 ? 0.965 1.438 -3.386 1.00 93.19 103 ALA A CA 1
ATOM 787 C C . ALA A 1 103 ? 0.782 2.786 -4.112 1.00 93.19 103 ALA A C 1
ATOM 789 O O . ALA A 1 103 ? -0.255 3.436 -3.985 1.00 93.19 103 ALA A O 1
ATOM 790 N N . MET A 1 104 ? 1.791 3.195 -4.887 1.00 89.31 104 MET A N 1
ATOM 791 C CA . MET A 1 104 ? 1.792 4.416 -5.711 1.00 89.31 104 MET A CA 1
ATOM 792 C C . MET A 1 104 ? 1.624 5.753 -4.959 1.00 89.31 104 MET A C 1
ATOM 794 O O . MET A 1 104 ? 1.482 6.791 -5.601 1.00 89.31 104 MET A O 1
ATOM 798 N N . LEU A 1 105 ? 1.686 5.781 -3.620 1.00 92.62 105 LEU A N 1
ATOM 799 C CA . LEU A 1 105 ? 1.629 7.040 -2.859 1.00 92.62 105 LEU A CA 1
ATOM 800 C C . LEU A 1 105 ? 2.933 7.854 -2.927 1.00 92.62 105 LEU A C 1
ATOM 802 O O . LEU A 1 105 ? 2.897 9.069 -2.726 1.00 92.62 105 LEU A O 1
ATOM 806 N N . MET A 1 106 ? 4.064 7.199 -3.215 1.00 88.31 106 MET A N 1
ATOM 807 C CA . MET A 1 106 ? 5.388 7.825 -3.364 1.00 88.31 106 MET A CA 1
ATOM 808 C C . MET A 1 106 ? 5.711 8.739 -2.167 1.00 88.31 106 MET A C 1
ATOM 810 O O . MET A 1 106 ? 5.540 8.303 -1.026 1.00 88.31 106 MET A O 1
ATOM 814 N N . GLU A 1 107 ? 6.154 9.984 -2.374 1.00 89.62 107 GLU A N 1
ATOM 815 C CA . GLU A 1 107 ? 6.474 10.941 -1.300 1.00 89.62 107 GLU A CA 1
ATOM 816 C C . GLU A 1 107 ? 5.288 11.347 -0.403 1.00 89.62 107 GLU A C 1
ATOM 818 O O . GLU A 1 107 ? 5.487 11.941 0.659 1.00 89.62 107 GLU A O 1
ATOM 823 N N . ASN A 1 108 ? 4.048 11.030 -0.791 1.00 94.19 108 ASN A N 1
ATOM 824 C CA . ASN A 1 108 ? 2.857 11.372 -0.011 1.00 94.19 108 ASN A CA 1
ATOM 825 C C . ASN A 1 108 ? 2.512 10.321 1.053 1.00 94.19 108 ASN A C 1
ATOM 827 O O . ASN A 1 108 ? 1.592 10.539 1.847 1.00 94.19 108 ASN A O 1
ATOM 831 N N . THR A 1 109 ? 3.238 9.198 1.095 1.00 96.25 109 THR A N 1
ATOM 832 C CA . THR A 1 109 ? 2.932 8.054 1.970 1.00 96.25 109 THR A CA 1
ATOM 833 C C . THR A 1 109 ? 2.856 8.471 3.435 1.00 96.25 109 THR A C 1
ATOM 835 O O . THR A 1 109 ? 1.876 8.154 4.108 1.00 96.25 109 THR A O 1
ATOM 838 N N . THR A 1 110 ? 3.831 9.245 3.923 1.00 96.56 110 THR A N 1
ATOM 839 C CA . THR A 1 110 ? 3.873 9.669 5.333 1.00 96.56 110 THR A CA 1
ATOM 840 C C . THR A 1 110 ? 2.639 10.483 5.728 1.00 96.56 110 THR A C 1
ATOM 842 O O . THR A 1 110 ? 2.021 10.229 6.762 1.00 96.56 110 THR A O 1
ATOM 845 N N . ALA A 1 111 ? 2.270 11.472 4.908 1.00 95.88 111 ALA A N 1
ATOM 846 C CA . ALA A 1 111 ? 1.150 12.363 5.198 1.00 95.88 111 ALA A CA 1
ATOM 847 C C . ALA A 1 111 ? -0.192 11.623 5.110 1.00 95.88 111 ALA A C 1
ATOM 849 O O . ALA A 1 111 ? -1.019 11.736 6.014 1.00 95.88 111 ALA A O 1
ATOM 850 N N . ALA A 1 112 ? -0.383 10.823 4.057 1.00 96.50 112 ALA A N 1
ATOM 851 C CA . ALA A 1 112 ? -1.612 10.067 3.852 1.00 96.50 112 ALA A CA 1
ATOM 852 C C . ALA A 1 112 ? -1.823 9.015 4.952 1.00 96.50 112 ALA A C 1
ATOM 854 O O . ALA A 1 112 ? -2.925 8.893 5.492 1.00 96.50 112 ALA A O 1
ATOM 855 N N . LEU A 1 113 ? -0.757 8.308 5.341 1.00 96.81 113 LEU A N 1
ATOM 856 C CA . LEU A 1 113 ? -0.822 7.325 6.414 1.00 96.81 113 LEU A CA 1
ATOM 857 C C . LEU A 1 113 ? -1.083 7.977 7.775 1.00 96.81 113 LEU A C 1
ATOM 859 O O . LEU A 1 113 ? -1.880 7.449 8.548 1.00 96.81 113 LEU A O 1
ATOM 863 N N . LYS A 1 114 ? -0.478 9.137 8.064 1.00 95.31 114 LYS A N 1
ATOM 864 C CA . LYS A 1 114 ? -0.786 9.900 9.282 1.00 95.31 114 LYS A CA 1
ATOM 865 C C . LYS A 1 114 ? -2.288 10.182 9.386 1.00 95.31 114 LYS A C 1
ATOM 867 O O . LYS A 1 114 ? -2.903 9.836 10.392 1.00 95.31 114 LYS A O 1
ATOM 872 N N . THR A 1 115 ? -2.896 10.713 8.325 1.00 94.81 115 THR A N 1
ATOM 873 C CA . THR A 1 115 ? -4.346 10.956 8.289 1.00 94.81 115 THR A CA 1
ATOM 874 C C . THR A 1 115 ? -5.155 9.665 8.438 1.00 94.81 115 THR A C 1
ATOM 876 O O . THR A 1 115 ? -6.152 9.645 9.159 1.00 94.81 115 THR A O 1
ATOM 879 N N . ALA A 1 116 ? -4.733 8.564 7.810 1.00 95.00 116 ALA A N 1
ATOM 880 C CA . ALA A 1 116 ? -5.408 7.276 7.962 1.00 95.00 116 ALA A CA 1
ATOM 881 C C . ALA A 1 116 ? -5.396 6.792 9.426 1.00 95.00 116 ALA A C 1
ATOM 883 O O . ALA A 1 116 ? -6.429 6.360 9.946 1.00 95.00 116 ALA A O 1
ATOM 884 N N . LEU A 1 117 ? -4.257 6.910 10.117 1.00 94.12 117 LEU A N 1
ATOM 885 C CA . LEU A 1 117 ? -4.123 6.550 11.532 1.00 94.12 117 LEU A CA 1
ATOM 886 C C . LEU A 1 117 ? -5.009 7.424 12.436 1.00 94.12 117 LEU A C 1
ATOM 888 O O . LEU A 1 117 ? -5.689 6.880 13.314 1.00 94.12 117 LEU A O 1
ATOM 892 N N . GLU A 1 118 ? -5.053 8.737 12.185 1.00 90.38 118 GLU A N 1
ATOM 893 C CA . GLU A 1 118 ? -5.896 9.711 12.902 1.00 90.38 118 GLU A CA 1
ATOM 894 C C . GLU A 1 118 ? -7.396 9.428 12.729 1.00 90.38 118 GLU A C 1
ATOM 896 O O . GLU A 1 118 ? -8.162 9.527 13.686 1.00 90.38 118 GLU A O 1
ATOM 901 N N . VAL A 1 119 ? -7.819 9.016 11.529 1.00 90.00 119 VAL A N 1
ATOM 902 C CA . VAL A 1 119 ? -9.218 8.660 11.221 1.00 90.00 119 VAL A CA 1
ATOM 903 C C . VAL A 1 119 ? -9.600 7.265 11.746 1.00 90.00 119 VAL A C 1
ATOM 905 O O . VAL A 1 119 ? -10.783 6.936 11.827 1.00 90.00 119 VAL A O 1
ATOM 908 N N . GLY A 1 120 ? -8.624 6.453 12.167 1.00 89.56 120 GLY A N 1
ATOM 909 C CA . GLY A 1 120 ? -8.869 5.198 12.886 1.00 89.56 120 GLY A CA 1
ATOM 910 C C . GLY A 1 120 ? -8.483 3.918 12.143 1.00 89.56 120 GLY A C 1
ATOM 911 O O . GLY A 1 120 ? -8.814 2.829 12.618 1.00 89.56 120 GLY A O 1
ATOM 912 N N . TYR A 1 121 ? -7.767 4.000 11.017 1.00 93.69 121 TYR A N 1
ATOM 913 C CA . TYR A 1 121 ? -7.209 2.808 10.370 1.00 93.69 121 TYR A CA 1
ATOM 914 C C . TYR A 1 121 ? -6.182 2.129 11.279 1.00 93.69 121 TYR A C 1
ATOM 916 O O . TYR A 1 121 ? -5.387 2.789 11.948 1.00 93.69 121 TYR A O 1
ATOM 924 N N . ARG A 1 122 ? -6.207 0.793 11.316 1.00 94.44 122 ARG A N 1
ATOM 925 C CA . ARG A 1 122 ? -5.288 -0.030 12.127 1.00 94.44 122 ARG A CA 1
ATOM 926 C C . ARG A 1 122 ? -4.665 -1.195 11.360 1.00 94.44 122 ARG A C 1
ATOM 928 O O . ARG A 1 122 ? -3.923 -1.975 11.943 1.00 94.44 122 ARG A O 1
ATOM 935 N N . LEU A 1 123 ? -4.948 -1.298 10.063 1.00 96.25 123 LEU A N 1
ATOM 936 C CA . LEU A 1 123 ? -4.276 -2.216 9.155 1.00 96.25 123 LEU A CA 1
ATOM 937 C C . LEU A 1 123 ? -3.617 -1.416 8.039 1.00 96.25 123 LEU A C 1
ATOM 939 O O . LEU A 1 123 ? -4.309 -0.703 7.314 1.00 96.25 123 LEU A O 1
ATOM 943 N N . ILE A 1 124 ? -2.296 -1.525 7.943 1.00 97.44 124 ILE A N 1
ATOM 944 C CA . ILE A 1 124 ? -1.476 -0.817 6.962 1.00 97.44 124 ILE A CA 1
ATOM 945 C C . ILE A 1 124 ? -0.856 -1.862 6.043 1.00 97.44 124 ILE A C 1
ATOM 947 O O . ILE A 1 124 ? -0.231 -2.803 6.529 1.00 97.44 124 ILE A O 1
ATOM 951 N N . ASP A 1 125 ? -1.057 -1.702 4.741 1.00 97.62 125 ASP A N 1
ATOM 952 C CA . ASP A 1 125 ? -0.562 -2.613 3.713 1.00 97.62 125 ASP A CA 1
ATOM 953 C C . ASP A 1 125 ? 0.523 -1.919 2.880 1.00 97.62 125 ASP A C 1
ATOM 955 O O . ASP A 1 125 ? 0.272 -0.902 2.231 1.00 97.62 125 ASP A O 1
ATOM 959 N N . THR A 1 126 ? 1.744 -2.450 2.944 1.00 96.94 126 THR A N 1
ATOM 960 C CA . THR A 1 126 ? 2.937 -1.952 2.245 1.00 96.94 126 THR A CA 1
ATOM 961 C C . THR A 1 126 ? 3.768 -3.134 1.754 1.00 96.94 126 THR A C 1
ATOM 963 O O . THR A 1 126 ? 3.633 -4.245 2.262 1.00 96.94 126 THR A O 1
ATOM 966 N N . ALA A 1 127 ? 4.658 -2.895 0.795 1.00 94.00 127 ALA A N 1
ATOM 967 C CA . ALA A 1 127 ? 5.570 -3.902 0.273 1.00 94.00 127 ALA A CA 1
ATOM 968 C C . ALA A 1 127 ? 6.928 -3.288 -0.089 1.00 94.00 127 ALA A C 1
ATOM 970 O O . ALA A 1 127 ? 7.004 -2.112 -0.446 1.00 94.00 127 ALA A O 1
ATOM 971 N N . GLN A 1 128 ? 7.980 -4.111 -0.089 1.00 91.88 128 GLN A N 1
ATOM 972 C CA . GLN A 1 128 ? 9.320 -3.738 -0.565 1.00 91.88 128 GLN A CA 1
ATOM 973 C C . GLN A 1 128 ? 9.308 -3.256 -2.030 1.00 91.88 128 GLN A C 1
ATOM 975 O O . GLN A 1 128 ? 10.099 -2.397 -2.422 1.00 91.88 128 GLN A O 1
ATOM 980 N N . GLY A 1 129 ? 8.403 -3.807 -2.846 1.00 90.44 129 GLY A N 1
ATOM 981 C CA . GLY A 1 129 ? 8.212 -3.396 -4.237 1.00 90.44 129 GLY A CA 1
ATOM 982 C C . GLY A 1 129 ? 7.650 -1.982 -4.389 1.00 90.44 129 GLY A C 1
ATOM 983 O O . GLY A 1 129 ? 7.738 -1.426 -5.470 1.00 90.44 129 GLY A O 1
ATOM 984 N N . TYR A 1 130 ? 7.106 -1.368 -3.333 1.00 92.06 130 TYR A N 1
ATOM 985 C CA . TYR A 1 130 ? 6.604 0.006 -3.374 1.00 92.06 130 TYR A CA 1
ATOM 986 C C . TYR A 1 130 ? 7.756 0.962 -3.032 1.00 92.06 130 TYR A C 1
ATOM 988 O O . TYR A 1 130 ? 8.115 1.080 -1.852 1.00 92.06 130 TYR A O 1
ATOM 996 N N . PRO A 1 131 ? 8.370 1.646 -4.017 1.00 87.69 131 PRO A N 1
ATOM 997 C CA . PRO A 1 131 ? 9.644 2.322 -3.798 1.00 87.69 131 PRO A CA 1
ATOM 998 C C . PRO A 1 131 ? 9.537 3.393 -2.708 1.00 87.69 131 PRO A C 1
ATOM 1000 O O . PRO A 1 131 ? 8.726 4.314 -2.789 1.00 87.69 131 PRO A O 1
ATOM 1003 N N . GLY A 1 132 ? 10.348 3.255 -1.656 1.00 90.38 132 GLY A N 1
ATOM 1004 C CA . GLY A 1 132 ? 10.383 4.200 -0.536 1.00 90.38 132 GLY A CA 1
ATOM 1005 C C . GLY A 1 132 ? 9.147 4.195 0.374 1.00 90.38 132 GLY A C 1
ATOM 1006 O O . GLY A 1 132 ? 9.047 5.072 1.233 1.00 90.38 132 GLY A O 1
ATOM 1007 N N . SER A 1 133 ? 8.228 3.234 0.227 1.00 94.75 133 SER A N 1
ATOM 1008 C CA . SER A 1 133 ? 7.015 3.141 1.051 1.00 94.75 133 SER A CA 1
ATOM 1009 C C . SER A 1 133 ? 7.323 2.760 2.501 1.00 94.75 133 SER A C 1
ATOM 1011 O O . SER A 1 133 ? 6.948 3.488 3.415 1.00 94.75 133 SER A O 1
ATOM 1013 N N . GLU A 1 134 ? 8.052 1.665 2.745 1.00 96.25 134 GLU A N 1
ATOM 1014 C CA . GLU A 1 134 ? 8.284 1.149 4.109 1.00 96.25 134 GLU A CA 1
ATOM 1015 C C . GLU A 1 134 ? 8.976 2.158 5.054 1.00 96.25 134 GLU A C 1
ATOM 1017 O O . GLU A 1 134 ? 8.514 2.314 6.188 1.00 96.25 134 GLU A O 1
ATOM 1022 N N . PRO A 1 135 ? 10.009 2.919 4.624 1.00 96.31 135 PRO A N 1
ATOM 1023 C CA . PRO A 1 135 ? 10.601 3.961 5.465 1.00 96.31 135 PRO A CA 1
ATOM 1024 C C . PRO A 1 135 ? 9.622 5.092 5.809 1.00 96.31 135 PRO A C 1
ATOM 1026 O O . PRO A 1 135 ? 9.624 5.597 6.930 1.00 96.31 135 PRO A O 1
ATOM 1029 N N . GLN A 1 136 ? 8.761 5.480 4.866 1.00 96.81 136 GLN A N 1
ATOM 1030 C CA . GLN A 1 136 ? 7.741 6.508 5.095 1.00 96.81 136 GLN A CA 1
ATOM 1031 C C . GLN A 1 136 ? 6.614 6.011 6.004 1.00 96.81 136 GLN A C 1
ATOM 1033 O O . GLN A 1 136 ? 6.108 6.766 6.836 1.00 96.81 136 GLN A O 1
ATOM 1038 N N . VAL A 1 137 ? 6.258 4.728 5.894 1.00 97.12 137 VAL A N 1
ATOM 1039 C CA . VAL A 1 137 ? 5.330 4.069 6.817 1.00 97.12 137 VAL A CA 1
ATOM 1040 C C . VAL A 1 137 ? 5.868 4.128 8.246 1.00 97.12 137 VAL A C 1
ATOM 1042 O O . VAL A 1 137 ? 5.155 4.557 9.155 1.00 97.12 137 VAL A O 1
ATOM 1045 N N . ALA A 1 138 ? 7.139 3.768 8.440 1.00 95.88 138 ALA A N 1
ATOM 1046 C CA . ALA A 1 138 ? 7.802 3.861 9.737 1.00 95.88 138 ALA A CA 1
ATOM 1047 C C . ALA A 1 138 ? 7.812 5.299 10.285 1.00 95.88 138 ALA A C 1
ATOM 1049 O O . ALA A 1 138 ? 7.486 5.505 11.455 1.00 95.88 138 ALA A O 1
ATOM 1050 N N . GLU A 1 139 ? 8.126 6.294 9.451 1.00 95.69 139 GLU A N 1
ATOM 1051 C CA . GLU A 1 139 ? 8.121 7.707 9.847 1.00 95.69 139 GLU A CA 1
ATOM 1052 C C . GLU A 1 139 ? 6.729 8.194 10.283 1.00 95.69 139 GLU A C 1
ATOM 1054 O O . GLU A 1 139 ? 6.600 8.894 11.290 1.00 95.69 139 GLU A O 1
ATOM 1059 N N . ALA A 1 140 ? 5.666 7.810 9.570 1.00 95.25 140 ALA A N 1
ATOM 1060 C CA . ALA A 1 140 ? 4.300 8.177 9.945 1.00 95.25 140 ALA A CA 1
ATOM 1061 C C . ALA A 1 140 ? 3.896 7.577 11.297 1.00 95.25 140 ALA A C 1
ATOM 1063 O O . ALA A 1 140 ? 3.373 8.296 12.150 1.00 95.25 140 ALA A O 1
ATOM 1064 N N . ILE A 1 141 ? 4.181 6.287 11.512 1.00 94.88 141 ILE A N 1
ATOM 1065 C CA . ILE A 1 141 ? 3.923 5.611 12.791 1.00 94.88 141 ILE A CA 1
ATOM 1066 C C . ILE A 1 141 ? 4.717 6.295 13.909 1.00 94.88 141 ILE A C 1
ATOM 1068 O O . ILE A 1 141 ? 4.161 6.598 14.963 1.00 94.88 141 ILE A O 1
ATOM 1072 N N . TYR A 1 142 ? 5.995 6.607 13.667 1.00 93.25 142 TYR A N 1
ATOM 1073 C CA . TYR A 1 142 ? 6.843 7.273 14.652 1.00 93.25 142 TYR A CA 1
ATOM 1074 C C . TYR A 1 142 ? 6.288 8.644 15.071 1.00 93.25 142 TYR A C 1
ATOM 1076 O O . TYR A 1 142 ? 6.240 8.967 16.261 1.00 93.25 142 TYR A O 1
ATOM 1084 N N . ARG A 1 143 ? 5.815 9.440 14.105 1.00 91.00 143 ARG A N 1
ATOM 1085 C CA . ARG A 1 143 ? 5.232 10.765 14.361 1.00 91.00 143 ARG A CA 1
ATOM 1086 C C . ARG A 1 143 ? 3.959 10.698 15.197 1.00 91.00 143 ARG A C 1
ATOM 1088 O O . ARG A 1 143 ? 3.854 11.441 16.171 1.00 91.00 143 ARG A O 1
ATOM 1095 N N . VAL A 1 144 ? 3.032 9.816 14.825 1.00 88.19 144 VAL A N 1
ATOM 1096 C CA . VAL A 1 144 ? 1.725 9.693 15.488 1.00 88.19 144 VAL A CA 1
ATOM 1097 C C . VAL A 1 144 ? 1.873 9.150 16.910 1.00 88.19 144 VAL A C 1
ATOM 1099 O O . VAL A 1 144 ? 1.260 9.678 17.834 1.00 88.19 144 VAL A O 1
ATOM 1102 N N . GLU A 1 145 ? 2.708 8.129 17.107 1.00 82.38 145 GLU A N 1
ATOM 1103 C CA . GLU A 1 145 ? 2.799 7.438 18.398 1.00 82.38 145 GLU A CA 1
ATOM 1104 C C . GLU A 1 145 ? 3.748 8.130 19.391 1.00 82.38 145 GLU A C 1
ATOM 1106 O O . GLU A 1 145 ? 3.486 8.116 20.593 1.00 82.38 145 GLU A O 1
ATOM 1111 N N . PHE A 1 146 ? 4.837 8.759 18.927 1.00 79.44 146 PHE A N 1
ATOM 1112 C CA . PHE A 1 146 ? 5.902 9.234 19.826 1.00 79.44 146 PHE A CA 1
ATOM 1113 C C . PHE A 1 146 ? 6.132 10.744 19.820 1.00 79.44 146 PHE A C 1
ATOM 1115 O O . PHE A 1 146 ? 6.480 11.303 20.863 1.00 79.44 146 PHE A O 1
ATOM 1122 N N . LEU A 1 147 ? 5.982 11.419 18.678 1.00 69.81 147 LEU A N 1
ATOM 1123 C CA . LEU A 1 147 ? 6.258 12.857 18.599 1.00 69.81 147 LEU A CA 1
ATOM 1124 C C . LEU A 1 147 ? 5.032 13.686 18.968 1.00 69.81 147 LEU A C 1
ATOM 1126 O O . LEU A 1 147 ? 5.135 14.544 19.842 1.00 69.81 147 LEU A O 1
ATOM 1130 N N . ASP A 1 148 ? 3.871 13.394 18.386 1.00 62.56 148 ASP A N 1
ATOM 1131 C CA . ASP A 1 148 ? 2.660 14.186 18.626 1.00 62.56 148 ASP A CA 1
ATOM 1132 C C . ASP A 1 148 ? 2.126 14.019 20.068 1.00 62.56 148 ASP A C 1
ATOM 1134 O O . ASP A 1 148 ? 1.551 14.958 20.617 1.00 62.56 148 ASP A O 1
ATOM 1138 N N . GLN A 1 149 ? 2.410 12.896 20.747 1.00 57.38 149 GLN A N 1
ATOM 1139 C CA . GLN A 1 149 ? 2.086 12.726 22.175 1.00 57.38 149 GLN A CA 1
ATOM 1140 C C . GLN A 1 149 ? 2.971 13.562 23.115 1.00 57.38 149 GLN A C 1
ATOM 1142 O O . GLN A 1 149 ? 2.529 13.946 24.196 1.00 57.38 149 GLN A O 1
ATOM 1147 N N . LYS A 1 150 ? 4.212 13.873 22.720 1.00 52.31 150 LYS A N 1
ATOM 1148 C CA . LYS A 1 150 ? 5.194 14.561 23.576 1.00 52.31 150 LYS A CA 1
ATOM 1149 C C . LYS A 1 150 ? 4.991 16.079 23.646 1.00 52.31 150 LYS A C 1
ATOM 1151 O O . LYS A 1 150 ? 5.496 16.716 24.561 1.00 52.31 150 LYS A O 1
ATOM 1156 N N . TYR A 1 151 ? 4.258 16.664 22.698 1.00 49.59 151 TYR A N 1
ATOM 1157 C CA . TYR A 1 151 ? 3.934 18.100 22.680 1.00 49.59 151 TYR A CA 1
ATOM 1158 C C . TYR A 1 151 ? 2.589 18.438 23.348 1.00 49.59 151 TYR A C 1
ATOM 1160 O O . TYR A 1 151 ? 2.180 19.598 23.348 1.00 49.59 151 TYR A O 1
ATOM 1168 N N . LEU A 1 152 ? 1.912 17.440 23.926 1.00 52.31 152 LEU A N 1
ATOM 1169 C CA . LEU A 1 152 ? 0.653 17.580 24.668 1.00 52.31 152 LEU A CA 1
ATOM 1170 C C . LEU A 1 152 ? 0.805 17.301 26.180 1.00 52.31 152 LEU A C 1
ATOM 1172 O O . LEU A 1 152 ? -0.193 17.336 26.900 1.00 52.31 152 LEU A O 1
ATOM 1176 N N . SER A 1 153 ? 2.032 17.049 26.659 1.00 44.94 153 SER A N 1
ATOM 1177 C CA . SER A 1 153 ? 2.401 16.854 28.075 1.00 44.94 153 SER A CA 1
ATOM 1178 C C . SER A 1 153 ? 3.301 17.971 28.583 1.00 44.94 153 SER A C 1
ATOM 1180 O O . SER A 1 153 ? 3.089 18.428 29.726 1.00 44.94 153 SER A O 1
#

Sequence (153 aa):
MMLPILVSMSGLQCFNFEEQFREAGISEDTDVTKVTELFDKLVQNEPDKIQCQVENQALNAILKINASDPSSGPLRIPKQNEKPADVKLASGYTMPVMGFGTAMLMENTTAALKTALEVGYRLIDTAQGYPGSEPQVAEAIYRVEFLDQKYLS